Protein AF-A0A947Y4F9-F1 (afdb_monomer_lite)

Foldseek 3Di:
DDFPDKWFFDDQKQAPFQKTFTPVLDDDFQWWKAFDAPDPQGDPPAFRIWTFHDSPSPITGTPDGRHTGHNRRIMGGDDQKDWDWDDDDFWIWIWIFGDDHRDDTGDTDDTHTDDGQKDFAPPDDQWDWDPADPVAFIKIWGWIWRDDPNDIDIDIDIDGDGPDD

Radius of gyration: 19.25 Å; chains: 1; bounding box: 44×27×56 Å

pLDDT: mean 81.82, std 13.78, range [34.03, 96.75]

Structure (mmCIF, N/CA/C/O backbone):
data_AF-A0A947Y4F9-F1
#
_entry.id   AF-A0A947Y4F9-F1
#
loop_
_atom_site.group_PDB
_atom_site.id
_atom_site.type_symbol
_atom_site.label_atom_id
_atom_site.label_alt_id
_atom_site.label_comp_id
_atom_site.label_asym_id
_atom_site.label_entity_id
_atom_site.label_seq_id
_atom_site.pdbx_PDB_ins_code
_atom_site.Cartn_x
_atom_site.Cartn_y
_atom_site.Cartn_z
_atom_site.occupancy
_atom_site.B_iso_or_equiv
_atom_site.auth_seq_id
_atom_site.auth_comp_id
_atom_site.auth_asym_id
_atom_site.auth_atom_id
_atom_site.pdbx_PDB_model_num
ATOM 1 N N . THR A 1 1 ? -5.317 -15.032 -8.096 1.00 39.28 1 THR A N 1
ATOM 2 C CA . THR A 1 1 ? -4.442 -14.022 -8.731 1.00 39.28 1 THR A CA 1
ATOM 3 C C . THR A 1 1 ? -3.381 -13.590 -7.734 1.00 39.28 1 THR A C 1
ATOM 5 O O . THR A 1 1 ? -3.708 -13.127 -6.645 1.00 39.28 1 THR A O 1
ATOM 8 N N . MET A 1 2 ? -2.117 -13.894 -8.041 1.00 34.03 2 MET A N 1
ATOM 9 C CA . MET A 1 2 ? -0.988 -13.803 -7.110 1.00 34.03 2 MET A CA 1
ATOM 10 C C . MET A 1 2 ? -0.679 -12.348 -6.739 1.00 34.03 2 MET A C 1
ATOM 12 O O . MET A 1 2 ? -0.233 -11.573 -7.574 1.00 34.03 2 MET A O 1
ATOM 16 N N . ALA A 1 3 ? -0.888 -11.987 -5.476 1.00 34.81 3 ALA A N 1
ATOM 17 C CA . ALA A 1 3 ? -0.224 -10.829 -4.891 1.00 34.81 3 ALA A CA 1
ATOM 18 C C . ALA A 1 3 ? 0.931 -11.311 -4.025 1.00 34.81 3 ALA A C 1
ATOM 20 O O . ALA A 1 3 ? 0.788 -12.314 -3.329 1.00 34.81 3 ALA A O 1
ATOM 21 N N . GLY A 1 4 ? 2.051 -10.593 -4.081 1.00 48.12 4 GLY A N 1
ATOM 22 C CA . GLY A 1 4 ? 3.250 -10.916 -3.306 1.00 48.12 4 GLY A CA 1
ATOM 23 C C . GLY A 1 4 ? 4.353 -11.648 -4.073 1.00 48.12 4 GLY A C 1
ATOM 24 O O . GLY A 1 4 ? 5.296 -12.115 -3.442 1.00 48.12 4 GLY A O 1
ATOM 25 N N . VAL A 1 5 ? 4.280 -11.739 -5.406 1.00 58.72 5 VAL A N 1
ATOM 26 C CA . VAL A 1 5 ? 5.412 -12.225 -6.210 1.00 58.72 5 VAL A CA 1
ATOM 27 C C . VAL A 1 5 ? 6.405 -11.076 -6.361 1.00 58.72 5 VAL A C 1
ATOM 29 O O . VAL A 1 5 ? 6.125 -10.073 -7.020 1.00 58.72 5 VAL A O 1
ATOM 32 N N . PHE A 1 6 ? 7.542 -11.208 -5.681 1.00 70.81 6 PHE A N 1
ATOM 33 C CA . PHE A 1 6 ? 8.731 -10.428 -5.988 1.00 70.81 6 PHE A CA 1
ATOM 34 C C . PHE A 1 6 ? 9.341 -11.002 -7.270 1.00 70.81 6 PHE A C 1
ATOM 36 O O . PHE A 1 6 ? 9.400 -12.222 -7.432 1.00 70.81 6 PHE A O 1
ATOM 43 N N . GLY A 1 7 ? 9.778 -10.137 -8.175 1.00 77.00 7 GLY A N 1
ATOM 44 C CA . GLY A 1 7 ? 10.535 -10.534 -9.356 1.00 77.00 7 GLY A CA 1
ATOM 45 C C . GLY A 1 7 ? 11.900 -9.865 -9.377 1.00 77.00 7 GLY A C 1
ATOM 46 O O . GLY A 1 7 ? 12.138 -8.873 -8.678 1.00 77.00 7 GLY A O 1
ATOM 47 N N . GLN A 1 8 ? 12.812 -10.438 -10.156 1.00 84.62 8 GLN A N 1
ATOM 48 C CA . GLN A 1 8 ? 14.141 -9.884 -10.385 1.00 84.62 8 GLN A CA 1
ATOM 49 C C . GLN A 1 8 ? 14.344 -9.633 -11.869 1.00 84.62 8 GLN A C 1
ATOM 51 O O . GLN A 1 8 ? 13.912 -10.440 -12.690 1.00 84.62 8 GLN A O 1
ATOM 56 N N . TYR A 1 9 ? 15.058 -8.564 -12.199 1.00 85.88 9 TYR A N 1
ATOM 57 C CA . TYR A 1 9 ? 15.510 -8.293 -13.557 1.00 85.88 9 TYR A CA 1
ATOM 58 C C . TYR A 1 9 ? 17.036 -8.403 -13.691 1.00 85.88 9 TYR A C 1
ATOM 60 O O . TYR A 1 9 ? 17.749 -8.557 -12.693 1.00 85.88 9 TYR A O 1
ATOM 68 N N . THR A 1 10 ? 17.565 -8.455 -14.915 1.00 85.94 10 THR A N 1
ATOM 69 C CA . THR A 1 10 ? 19.009 -8.685 -15.141 1.00 85.94 10 THR A CA 1
ATOM 70 C C . THR A 1 10 ? 19.816 -7.401 -15.263 1.00 85.94 10 THR A C 1
ATOM 72 O O . THR A 1 10 ? 21.013 -7.405 -14.979 1.00 85.94 10 THR A O 1
ATOM 75 N N . GLU A 1 11 ? 19.195 -6.303 -15.679 1.00 85.69 11 GLU A N 1
ATOM 76 C CA . GLU A 1 11 ? 19.858 -5.019 -15.875 1.00 85.69 11 GLU A CA 1
ATOM 77 C C . GLU A 1 11 ? 20.355 -4.455 -14.537 1.00 85.69 11 GLU A C 1
ATOM 79 O O . GLU A 1 11 ? 19.611 -4.387 -13.563 1.00 85.69 11 GLU A O 1
ATOM 84 N N . ALA A 1 12 ? 21.620 -4.038 -14.446 1.00 71.75 12 ALA A N 1
ATOM 85 C CA . ALA A 1 12 ? 22.140 -3.393 -13.232 1.00 71.75 12 ALA A CA 1
ATOM 86 C C . ALA A 1 12 ? 21.483 -2.019 -13.009 1.00 71.75 12 ALA A C 1
ATOM 88 O O . ALA A 1 12 ? 21.095 -1.676 -11.894 1.00 71.75 12 ALA A O 1
ATOM 89 N N . HIS A 1 13 ? 21.291 -1.266 -14.099 1.00 70.38 13 HIS A N 1
ATOM 90 C CA . HIS A 1 13 ? 20.730 0.084 -14.090 1.00 70.38 13 HIS A CA 1
ATOM 91 C C . HIS A 1 13 ? 19.880 0.349 -15.351 1.00 70.38 13 HIS A C 1
ATOM 93 O O . HIS A 1 13 ? 20.338 1.048 -16.250 1.00 70.38 13 HIS A O 1
ATOM 99 N N . PRO A 1 14 ? 18.643 -0.174 -15.463 1.00 76.81 14 PRO A N 1
ATOM 100 C CA . PRO A 1 14 ? 17.772 0.015 -16.639 1.00 76.81 14 PRO A CA 1
ATOM 101 C C . PRO A 1 14 ? 17.232 1.452 -16.834 1.00 76.81 14 PRO A C 1
ATOM 103 O O . PRO A 1 14 ? 16.178 1.652 -17.433 1.00 76.81 14 PRO A O 1
ATOM 106 N N . SER A 1 15 ? 17.902 2.479 -16.309 1.00 71.12 15 SER A N 1
ATOM 107 C CA . SER A 1 15 ? 17.420 3.863 -16.374 1.00 71.12 15 SER A CA 1
ATOM 108 C C . SER A 1 15 ? 17.260 4.351 -17.814 1.00 71.12 15 SER A C 1
ATOM 110 O O . SER A 1 15 ? 18.157 4.169 -18.635 1.00 71.12 15 SER A O 1
ATOM 112 N N . GLY A 1 16 ? 16.144 5.027 -18.096 1.00 73.31 16 GLY A N 1
ATOM 113 C CA . GLY A 1 16 ? 15.901 5.678 -19.389 1.00 73.31 16 GLY A CA 1
ATOM 114 C C . GLY A 1 16 ? 15.308 4.779 -20.478 1.00 73.31 16 GLY A C 1
ATOM 115 O O . GLY A 1 16 ? 14.887 5.303 -21.504 1.00 73.31 16 GLY A O 1
ATOM 116 N N . GLY A 1 17 ? 15.205 3.467 -20.245 1.00 82.69 17 GLY A N 1
ATOM 117 C CA . GLY A 1 17 ? 14.463 2.535 -21.098 1.00 82.69 17 GLY A CA 1
ATOM 118 C C . GLY A 1 17 ? 13.118 2.137 -20.488 1.00 82.69 17 GLY A C 1
ATOM 119 O O . GLY A 1 17 ? 12.915 2.253 -19.280 1.00 82.69 17 GLY A O 1
ATOM 120 N N . ALA A 1 18 ? 12.196 1.652 -21.320 1.00 87.62 18 ALA A N 1
ATOM 121 C CA . ALA A 1 18 ? 10.921 1.076 -20.883 1.00 87.62 18 ALA A CA 1
ATOM 122 C C . ALA A 1 18 ? 10.986 -0.455 -20.729 1.00 87.62 18 ALA A C 1
ATOM 124 O O . ALA A 1 18 ? 9.961 -1.096 -20.542 1.00 87.62 18 ALA A O 1
ATOM 125 N N . THR A 1 19 ? 12.165 -1.067 -20.835 1.00 88.88 19 THR A N 1
ATOM 126 C CA . THR A 1 19 ? 12.323 -2.526 -20.874 1.00 88.88 19 THR A CA 1
ATOM 127 C C . THR A 1 19 ? 13.150 -3.039 -19.704 1.00 88.88 19 THR A C 1
ATOM 129 O O . THR A 1 19 ? 14.183 -2.452 -19.380 1.00 88.88 19 THR A O 1
ATOM 132 N N . ILE A 1 20 ? 12.725 -4.159 -19.120 1.00 87.75 20 ILE A N 1
ATOM 133 C CA . ILE A 1 20 ? 13.530 -4.969 -18.198 1.00 87.75 20 ILE A CA 1
ATOM 134 C C . ILE A 1 20 ? 13.435 -6.444 -18.570 1.00 87.75 20 ILE A C 1
ATOM 136 O O . ILE A 1 20 ? 12.402 -6.917 -19.045 1.00 87.75 20 ILE A O 1
ATOM 140 N N . THR A 1 21 ? 14.495 -7.189 -18.311 1.00 87.62 21 THR A N 1
ATOM 141 C CA . THR A 1 21 ? 14.558 -8.630 -18.552 1.00 87.62 21 THR A CA 1
ATOM 142 C C . THR A 1 21 ? 14.182 -9.352 -17.262 1.00 87.62 21 THR A C 1
ATOM 144 O O . THR A 1 21 ? 15.019 -9.516 -16.376 1.00 87.62 21 THR A O 1
ATOM 147 N N . ASP A 1 22 ? 12.912 -9.744 -17.126 1.00 82.81 22 ASP A N 1
ATOM 148 C CA . ASP A 1 22 ? 12.398 -10.502 -15.980 1.00 82.81 22 ASP A CA 1
ATOM 149 C C . ASP A 1 22 ? 12.981 -11.925 -15.962 1.00 82.81 22 ASP A C 1
ATOM 151 O O . ASP A 1 22 ? 12.700 -12.753 -16.830 1.00 82.81 22 ASP A O 1
ATOM 155 N N . ARG A 1 23 ? 13.754 -12.252 -14.923 1.00 79.75 23 ARG A N 1
ATOM 156 C CA . ARG A 1 23 ? 14.390 -13.571 -14.772 1.00 79.75 23 ARG A CA 1
ATOM 157 C C . ARG A 1 23 ? 13.386 -14.724 -14.697 1.00 79.75 23 ARG A C 1
ATOM 159 O O . ARG A 1 23 ? 13.756 -15.848 -15.023 1.00 79.75 23 ARG A O 1
ATOM 166 N N . ALA A 1 24 ? 12.154 -14.467 -14.254 1.00 72.50 24 ALA A N 1
ATOM 167 C CA . ALA A 1 24 ? 11.089 -15.470 -14.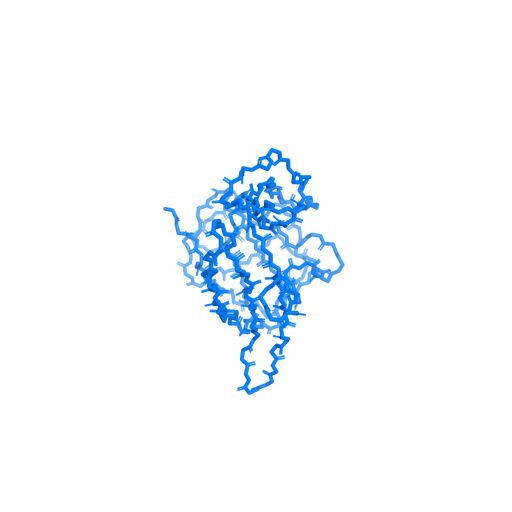175 1.00 72.50 24 ALA A CA 1
ATOM 168 C C . ALA A 1 24 ? 10.172 -15.481 -15.417 1.00 72.50 24 ALA A C 1
ATOM 170 O O . ALA A 1 24 ? 9.489 -16.473 -15.651 1.00 72.50 24 ALA A O 1
ATOM 171 N N . ALA A 1 25 ? 10.188 -14.405 -16.213 1.00 63.97 25 ALA A N 1
ATOM 172 C CA . ALA A 1 25 ? 9.499 -14.213 -17.494 1.00 63.97 25 ALA A CA 1
ATOM 173 C C . ALA A 1 25 ? 7.961 -14.373 -17.513 1.00 63.97 25 ALA A C 1
ATOM 175 O O . ALA A 1 25 ? 7.409 -14.703 -18.562 1.00 63.97 25 ALA A O 1
ATOM 176 N N . TRP A 1 26 ? 7.237 -14.160 -16.408 1.00 71.25 26 TRP A N 1
ATOM 177 C CA . TRP A 1 26 ? 5.849 -14.659 -16.268 1.00 71.25 26 TRP A CA 1
ATOM 178 C C . TRP A 1 26 ? 4.785 -13.622 -15.874 1.00 71.25 26 TRP A C 1
ATOM 180 O O . TRP A 1 26 ? 3.643 -14.001 -15.600 1.00 71.25 26 TRP A O 1
ATOM 190 N N . LEU A 1 27 ? 5.092 -12.322 -15.838 1.00 81.12 27 LEU A N 1
ATOM 191 C CA . LEU A 1 27 ? 4.050 -11.335 -15.542 1.00 81.12 27 LEU A CA 1
ATOM 192 C C . LEU A 1 27 ? 3.069 -11.153 -16.721 1.00 81.12 27 LEU A C 1
ATOM 194 O O . LEU A 1 27 ? 3.496 -10.894 -17.849 1.00 81.12 27 LEU A O 1
ATOM 198 N N . PRO A 1 28 ? 1.744 -11.254 -16.491 1.00 84.44 28 PRO A N 1
ATOM 199 C CA . PRO A 1 28 ? 0.751 -10.947 -17.516 1.00 84.44 28 PRO A CA 1
ATOM 200 C C . PRO A 1 28 ? 0.793 -9.475 -17.942 1.00 84.44 28 PRO A C 1
ATOM 202 O O . PRO A 1 28 ? 1.005 -8.589 -17.107 1.00 84.44 28 PRO A O 1
ATOM 205 N N . ILE A 1 29 ? 0.493 -9.211 -19.215 1.00 88.81 29 ILE A N 1
ATOM 206 C CA . ILE A 1 29 ? 0.191 -7.858 -19.707 1.00 88.81 29 ILE A CA 1
ATOM 207 C C . ILE A 1 29 ? -0.923 -7.235 -18.847 1.00 88.81 29 ILE A C 1
ATOM 209 O O . ILE A 1 29 ? -1.868 -7.911 -18.440 1.00 88.81 29 ILE A O 1
ATOM 213 N N . GLY A 1 30 ? -0.783 -5.948 -18.538 1.00 88.88 30 GLY A N 1
ATOM 214 C CA . GLY A 1 30 ? -1.665 -5.183 -17.660 1.00 88.88 30 GLY A CA 1
ATOM 215 C C . GLY A 1 30 ? -1.302 -5.265 -16.176 1.00 88.88 30 GLY A C 1
ATOM 216 O O . GLY A 1 30 ? -1.825 -4.481 -15.383 1.00 88.88 30 GLY A O 1
ATOM 217 N N . THR A 1 31 ? -0.384 -6.153 -15.776 1.00 89.38 31 THR A N 1
ATOM 218 C CA . THR A 1 31 ? 0.081 -6.211 -14.383 1.00 89.38 31 THR A CA 1
ATOM 219 C C . THR A 1 31 ? 0.730 -4.891 -13.990 1.00 89.38 31 THR A C 1
ATOM 221 O O . THR A 1 31 ? 1.590 -4.376 -14.704 1.00 89.38 31 THR A O 1
ATOM 224 N N . LEU A 1 32 ? 0.340 -4.354 -12.834 1.00 89.38 32 LEU A N 1
ATOM 225 C CA . LEU A 1 32 ? 1.040 -3.229 -12.237 1.00 89.38 32 LEU A CA 1
ATOM 226 C C . LEU A 1 32 ? 2.287 -3.736 -11.524 1.00 89.38 32 LEU A C 1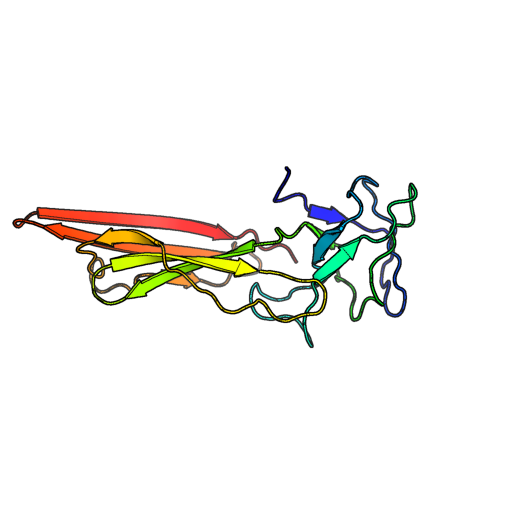
ATOM 228 O O . LEU A 1 32 ? 2.214 -4.679 -10.737 1.00 89.38 32 LEU A O 1
ATOM 232 N N . VAL A 1 33 ? 3.419 -3.092 -11.767 1.00 88.44 33 VAL A N 1
ATOM 233 C CA . VAL A 1 33 ? 4.675 -3.381 -11.079 1.00 88.44 33 VAL A CA 1
ATOM 234 C C . VAL A 1 33 ? 5.217 -2.130 -10.433 1.00 88.44 33 VAL A C 1
ATOM 236 O O . VAL A 1 33 ? 5.133 -1.051 -11.007 1.00 88.44 33 VAL A O 1
ATOM 239 N N . SER A 1 34 ? 5.809 -2.261 -9.255 1.00 85.12 34 SER A N 1
ATOM 240 C CA . SER A 1 34 ? 6.546 -1.167 -8.646 1.00 85.12 34 SER A CA 1
ATOM 241 C C . SER A 1 34 ? 8.035 -1.454 -8.578 1.00 85.12 34 SER A C 1
ATOM 243 O O . SER A 1 34 ? 8.436 -2.568 -8.235 1.00 85.12 34 SER A O 1
ATOM 245 N N . ILE A 1 35 ? 8.842 -0.452 -8.934 1.00 83.12 35 ILE A N 1
ATOM 246 C CA . ILE A 1 35 ? 10.304 -0.535 -8.999 1.00 83.12 35 ILE A CA 1
ATOM 247 C C . ILE A 1 35 ? 10.892 0.579 -8.143 1.00 83.12 35 ILE A C 1
ATOM 249 O O . ILE A 1 35 ? 10.602 1.748 -8.374 1.00 83.12 35 ILE A O 1
ATOM 253 N N . TYR A 1 36 ? 11.777 0.214 -7.217 1.00 76.69 36 TYR A N 1
ATOM 254 C CA . TYR A 1 36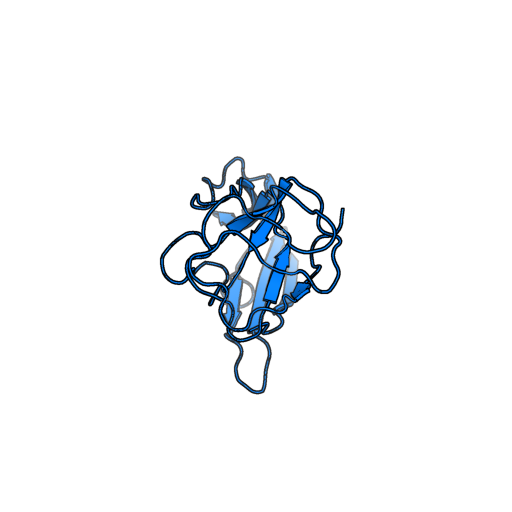 ? 12.531 1.154 -6.385 1.00 76.69 36 TYR A CA 1
ATOM 255 C C . TYR A 1 36 ? 11.659 2.097 -5.535 1.00 76.69 36 TYR A C 1
ATOM 257 O O . TYR A 1 36 ? 11.708 3.323 -5.662 1.00 76.69 36 TYR A O 1
ATOM 265 N N . ASN A 1 37 ? 10.879 1.502 -4.629 1.00 65.00 37 ASN A N 1
ATOM 266 C CA . ASN A 1 37 ? 10.235 2.229 -3.536 1.00 65.00 37 ASN A CA 1
ATOM 267 C C . ASN A 1 37 ? 11.146 2.215 -2.318 1.00 65.00 37 ASN A C 1
ATOM 269 O O . ASN A 1 37 ? 11.599 1.150 -1.906 1.00 65.00 37 ASN A O 1
ATOM 273 N N . THR A 1 38 ? 11.377 3.380 -1.725 1.00 57.25 38 THR A N 1
ATOM 274 C CA . THR A 1 38 ? 12.127 3.483 -0.471 1.00 57.25 38 THR A CA 1
ATOM 275 C C . THR A 1 38 ? 11.213 3.277 0.736 1.00 57.25 38 THR A C 1
ATOM 277 O O . THR A 1 38 ? 11.650 2.709 1.730 1.00 57.25 38 THR A O 1
ATOM 280 N N . GLU A 1 39 ? 9.930 3.656 0.635 1.00 54.03 39 GLU A N 1
ATOM 281 C CA . GLU A 1 39 ? 8.881 3.325 1.611 1.00 54.03 39 GLU A CA 1
ATOM 282 C C . GLU A 1 39 ? 7.526 3.110 0.912 1.00 54.03 39 GLU A C 1
ATOM 284 O O . GLU A 1 39 ? 7.356 3.458 -0.254 1.00 54.03 39 GLU A O 1
ATOM 289 N N . TRP A 1 40 ? 6.526 2.573 1.623 1.00 46.59 40 TRP A N 1
ATOM 290 C CA . TRP A 1 40 ? 5.194 2.303 1.052 1.00 46.59 40 TRP A CA 1
ATOM 291 C C . TRP A 1 40 ? 4.458 3.566 0.561 1.00 46.59 40 TRP A C 1
ATOM 293 O O . TRP A 1 40 ? 3.616 3.468 -0.330 1.00 46.59 40 TRP A O 1
ATOM 303 N N . ALA A 1 41 ? 4.774 4.733 1.135 1.00 41.88 41 ALA A N 1
ATOM 304 C CA . ALA A 1 41 ? 4.246 6.039 0.734 1.00 41.88 41 ALA A CA 1
ATOM 305 C C . ALA A 1 41 ? 5.324 6.986 0.173 1.00 41.88 41 ALA A C 1
ATOM 307 O O . ALA A 1 41 ? 4.982 8.017 -0.407 1.00 41.88 41 ALA A O 1
ATOM 308 N N . ILE A 1 42 ? 6.611 6.649 0.328 1.00 48.25 42 ILE A N 1
ATOM 309 C CA . ILE A 1 42 ? 7.727 7.445 -0.190 1.00 48.25 42 ILE A CA 1
ATOM 310 C C . ILE A 1 42 ? 8.263 6.768 -1.439 1.00 48.25 42 ILE A C 1
ATOM 312 O O . ILE A 1 42 ? 9.070 5.836 -1.407 1.00 48.25 42 ILE A O 1
ATOM 316 N N . PHE A 1 43 ? 7.801 7.298 -2.558 1.00 49.47 43 PHE A N 1
ATOM 317 C CA . PHE A 1 43 ? 8.390 7.049 -3.850 1.00 49.47 43 PHE A CA 1
ATOM 318 C C . PHE A 1 43 ? 9.513 8.062 -4.050 1.00 49.47 43 PHE A C 1
ATOM 320 O O . PHE A 1 43 ? 9.278 9.268 -3.953 1.00 49.47 43 PHE A O 1
ATOM 327 N N . ASN A 1 44 ? 10.731 7.605 -4.339 1.00 45.94 44 ASN A N 1
ATOM 328 C CA . ASN A 1 44 ? 11.792 8.515 -4.751 1.00 45.94 44 ASN A CA 1
ATOM 329 C C . ASN A 1 44 ? 11.320 9.253 -6.018 1.00 45.94 44 ASN A C 1
ATOM 331 O O . ASN A 1 44 ? 11.255 8.639 -7.078 1.00 45.94 44 ASN A O 1
ATOM 335 N N . ASN A 1 45 ? 10.964 10.536 -5.932 1.00 51.91 45 ASN A N 1
ATOM 336 C CA . ASN A 1 45 ? 10.616 11.378 -7.082 1.00 51.91 45 ASN A CA 1
ATOM 337 C C . ASN A 1 45 ? 9.424 10.875 -7.949 1.00 51.91 45 ASN A C 1
ATOM 339 O O . ASN A 1 45 ? 9.577 10.636 -9.147 1.00 51.91 45 ASN A O 1
ATOM 343 N N . GLY A 1 46 ? 8.235 10.707 -7.352 1.00 62.44 46 GLY A N 1
ATOM 344 C CA . GLY A 1 46 ? 6.970 10.443 -8.072 1.00 62.44 46 GLY A CA 1
ATOM 345 C C . GLY A 1 46 ? 6.580 8.963 -8.209 1.00 62.44 46 GLY A C 1
ATOM 346 O O . GLY A 1 46 ? 7.329 8.082 -7.809 1.00 62.44 46 GLY A O 1
ATOM 347 N N . SER A 1 47 ? 5.388 8.672 -8.751 1.00 72.12 47 SER A N 1
ATOM 348 C CA . SER A 1 47 ? 4.825 7.307 -8.805 1.00 72.12 47 SER A CA 1
ATOM 349 C C . SER A 1 47 ? 5.739 6.323 -9.543 1.00 72.12 47 SER A C 1
ATOM 351 O O . SER A 1 47 ? 5.984 6.434 -10.749 1.00 72.12 47 SER A O 1
ATOM 353 N N . ARG A 1 48 ? 6.203 5.305 -8.815 1.00 80.75 48 ARG A N 1
ATOM 354 C CA . ARG A 1 48 ? 7.053 4.228 -9.339 1.00 80.75 48 ARG A CA 1
ATOM 355 C C . ARG A 1 48 ? 6.273 2.969 -9.690 1.00 80.75 48 ARG A C 1
ATOM 357 O O . ARG A 1 48 ? 6.823 1.874 -9.638 1.00 80.75 48 ARG A O 1
ATOM 364 N N . THR A 1 49 ? 4.993 3.123 -10.011 1.00 87.00 49 THR A N 1
ATOM 365 C CA . THR A 1 49 ? 4.116 2.027 -10.428 1.00 87.00 49 THR A CA 1
ATOM 366 C C . THR A 1 49 ? 3.963 2.048 -11.940 1.00 87.00 49 THR A C 1
ATOM 368 O O . THR A 1 49 ? 3.414 3.003 -12.478 1.00 87.00 49 THR A O 1
ATOM 371 N N . TYR A 1 50 ? 4.438 1.031 -12.634 1.00 89.62 50 TYR A N 1
ATOM 372 C CA . TYR A 1 50 ? 4.397 0.869 -14.086 1.00 89.62 50 TYR A CA 1
ATOM 373 C C . TYR A 1 50 ? 3.363 -0.193 -14.455 1.00 89.62 50 TYR A C 1
ATOM 375 O O . TYR A 1 50 ? 3.001 -1.011 -13.611 1.00 89.62 50 TYR A O 1
ATOM 383 N N . SER A 1 51 ? 2.894 -0.199 -15.696 1.00 91.94 51 SER A N 1
ATOM 384 C CA . SER A 1 51 ? 2.072 -1.285 -16.237 1.00 91.94 51 SER A CA 1
ATOM 385 C C . SER A 1 51 ? 2.881 -2.089 -17.247 1.00 91.94 51 SER A C 1
ATOM 387 O O . SER A 1 51 ? 3.594 -1.510 -18.064 1.00 91.94 51 SER A O 1
ATOM 389 N N . VAL A 1 52 ? 2.779 -3.415 -17.194 1.00 91.31 52 VAL A N 1
ATOM 390 C CA . VAL A 1 52 ? 3.375 -4.304 -18.198 1.00 91.31 52 VAL A CA 1
ATOM 391 C C . VAL A 1 52 ? 2.578 -4.198 -19.496 1.00 91.31 52 VAL A C 1
ATOM 393 O O . VAL A 1 52 ? 1.402 -4.552 -19.526 1.00 91.31 52 VAL A O 1
ATOM 396 N N . THR A 1 53 ? 3.203 -3.745 -20.577 1.00 91.69 53 THR A N 1
ATOM 397 C CA . THR A 1 53 ? 2.554 -3.576 -21.891 1.00 91.69 53 THR A CA 1
ATOM 398 C C . THR A 1 53 ? 2.878 -4.707 -22.859 1.00 91.69 53 THR A C 1
ATOM 400 O O . THR A 1 53 ? 2.081 -5.008 -23.743 1.00 91.69 53 THR A O 1
ATOM 403 N N . SER A 1 54 ? 4.016 -5.374 -22.669 1.00 87.56 54 SER A N 1
ATOM 404 C CA . SER A 1 54 ? 4.413 -6.561 -23.425 1.00 87.56 54 SER A CA 1
ATOM 405 C C . SER A 1 54 ? 5.223 -7.493 -22.535 1.00 87.56 54 SER A C 1
ATOM 407 O O . SER A 1 54 ? 6.089 -7.045 -21.784 1.00 87.56 54 SER A O 1
ATOM 409 N N . ASN A 1 55 ? 4.952 -8.793 -22.623 1.00 75.81 55 ASN A N 1
ATOM 410 C CA . ASN A 1 55 ? 5.629 -9.837 -21.855 1.00 75.81 55 ASN A CA 1
ATOM 411 C C . ASN A 1 55 ? 6.331 -10.862 -22.762 1.00 75.81 55 ASN A C 1
ATOM 413 O O . ASN A 1 55 ? 6.364 -12.051 -22.454 1.00 75.81 55 ASN A O 1
ATOM 417 N N . GLY A 1 56 ? 6.888 -10.403 -23.887 1.00 59.28 56 GLY A N 1
ATOM 418 C CA . GLY A 1 56 ? 7.528 -11.245 -24.899 1.00 59.28 56 GLY A CA 1
ATOM 419 C C . GLY A 1 56 ? 8.800 -11.937 -24.407 1.00 59.28 56 GLY A C 1
ATOM 420 O O . GLY A 1 56 ? 9.888 -11.460 -24.686 1.00 59.28 56 GLY A O 1
ATOM 421 N N . ALA A 1 57 ? 8.648 -13.042 -23.668 1.00 60.62 57 ALA A N 1
ATOM 422 C CA . ALA A 1 57 ? 9.641 -14.078 -23.341 1.00 60.62 57 ALA A CA 1
ATOM 423 C C . ALA A 1 57 ? 11.046 -13.618 -22.880 1.00 60.62 57 ALA A C 1
ATOM 425 O O . ALA A 1 57 ? 11.966 -14.432 -22.886 1.00 60.62 57 ALA A O 1
ATOM 426 N N . ASN A 1 58 ? 11.166 -12.367 -22.418 1.00 66.69 58 ASN A N 1
ATOM 427 C CA . ASN A 1 58 ? 12.368 -11.535 -22.268 1.00 66.69 58 ASN A CA 1
ATOM 428 C C . ASN A 1 58 ? 12.847 -10.829 -23.554 1.00 66.69 58 ASN A C 1
ATOM 430 O O . ASN A 1 58 ? 13.371 -11.501 -24.443 1.00 66.69 58 ASN A O 1
ATOM 434 N N . PRO A 1 59 ? 12.775 -9.476 -23.632 1.00 82.81 59 PRO A N 1
ATOM 435 C CA . PRO A 1 59 ? 12.490 -8.513 -22.550 1.00 82.81 59 PRO A CA 1
ATOM 436 C C . PRO A 1 59 ? 10.992 -8.229 -22.287 1.00 82.81 59 PRO A C 1
ATOM 438 O O . PRO A 1 59 ? 10.160 -8.251 -23.193 1.00 82.81 59 PRO A O 1
ATOM 441 N N . MET A 1 60 ? 10.653 -7.893 -21.034 1.00 88.19 60 MET A N 1
ATOM 442 C CA . MET A 1 60 ? 9.362 -7.307 -20.642 1.00 88.19 60 MET A CA 1
ATOM 443 C C . MET A 1 60 ? 9.377 -5.795 -20.899 1.00 88.19 60 MET A C 1
ATOM 445 O O . MET A 1 60 ? 10.350 -5.115 -20.573 1.00 88.19 60 MET A O 1
ATOM 449 N N . THR A 1 61 ? 8.287 -5.255 -21.447 1.00 89.94 61 THR A N 1
ATOM 450 C CA . THR A 1 61 ? 8.120 -3.814 -21.707 1.00 89.94 61 THR A CA 1
ATOM 451 C C . THR A 1 61 ? 7.100 -3.201 -20.751 1.00 89.94 61 THR A C 1
ATOM 453 O O . THR A 1 61 ? 6.063 -3.799 -20.457 1.00 89.94 61 THR A O 1
ATOM 456 N N . LEU A 1 62 ? 7.408 -2.001 -20.271 1.00 91.44 62 LEU A N 1
ATOM 457 C CA . LEU A 1 62 ? 6.608 -1.170 -19.384 1.00 91.44 62 LEU A CA 1
ATOM 458 C C . LEU A 1 62 ? 5.954 -0.023 -20.167 1.00 91.44 62 LEU A C 1
ATOM 460 O O . LEU A 1 62 ? 6.369 0.327 -21.269 1.00 91.44 62 LEU A O 1
ATOM 464 N N . ASP A 1 63 ? 4.933 0.592 -19.582 1.00 92.06 63 ASP A N 1
ATOM 465 C CA . ASP A 1 63 ? 4.170 1.699 -20.171 1.00 92.06 63 ASP A CA 1
ATOM 466 C C . ASP A 1 63 ? 4.970 2.995 -20.364 1.00 92.06 63 ASP A C 1
ATOM 468 O O . ASP A 1 63 ? 4.535 3.888 -21.089 1.00 92.06 63 ASP A O 1
ATOM 472 N N . ARG A 1 64 ? 6.131 3.116 -19.714 1.00 90.50 64 ARG A N 1
ATOM 473 C CA . ARG A 1 64 ? 6.996 4.299 -19.778 1.00 90.50 64 ARG A CA 1
ATOM 474 C C . ARG A 1 64 ? 8.419 3.999 -19.324 1.00 90.50 64 ARG A C 1
ATOM 476 O O . ARG A 1 64 ? 8.691 2.959 -18.726 1.00 90.50 64 ARG A O 1
ATOM 483 N N . ASN A 1 65 ? 9.311 4.961 -19.558 1.00 89.62 65 ASN A N 1
ATOM 484 C CA . ASN A 1 65 ? 10.705 4.873 -19.140 1.00 89.62 65 ASN A CA 1
ATOM 485 C C . ASN A 1 65 ? 10.839 4.723 -17.623 1.00 89.62 65 ASN A C 1
ATOM 487 O O . ASN A 1 65 ? 10.168 5.401 -16.837 1.00 89.62 65 ASN A O 1
ATOM 491 N N . ILE A 1 66 ? 11.769 3.865 -17.218 1.00 85.94 66 ILE A N 1
ATOM 492 C CA . ILE A 1 66 ? 12.094 3.621 -15.818 1.00 85.94 66 ILE A CA 1
ATOM 493 C C . ILE A 1 66 ? 12.891 4.812 -15.308 1.00 85.94 66 ILE A C 1
ATOM 495 O O . ILE A 1 66 ? 13.986 5.103 -15.796 1.00 85.94 66 ILE A O 1
ATOM 499 N N . GLY A 1 67 ? 12.347 5.505 -14.308 1.00 78.12 67 GLY A N 1
ATOM 500 C CA . GLY A 1 67 ? 12.993 6.715 -13.805 1.00 78.12 67 GLY A CA 1
ATOM 501 C C . GLY A 1 67 ? 14.295 6.435 -13.043 1.00 78.12 67 GLY A C 1
ATOM 502 O O . GLY A 1 67 ? 15.269 7.153 -13.192 1.00 78.1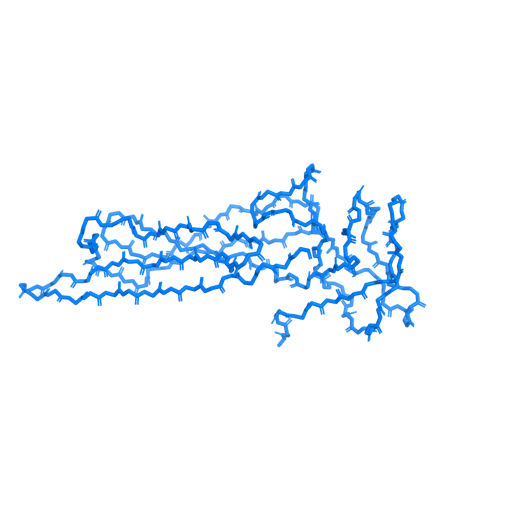2 67 GLY A O 1
ATOM 503 N N . ALA A 1 68 ? 14.311 5.419 -12.180 1.00 77.88 68 ALA A N 1
ATOM 504 C CA . ALA A 1 68 ? 15.415 5.096 -11.282 1.00 77.88 68 ALA A CA 1
ATOM 505 C C . ALA A 1 68 ? 15.348 3.596 -10.984 1.00 77.88 68 ALA A C 1
ATOM 507 O O . ALA A 1 68 ? 14.265 3.099 -10.654 1.00 77.88 68 ALA A O 1
ATOM 508 N N . PRO A 1 69 ? 16.463 2.879 -11.148 1.00 76.00 69 PRO A N 1
ATOM 509 C CA . PRO A 1 69 ? 16.486 1.438 -10.991 1.00 76.00 69 PRO A CA 1
ATOM 510 C C . PRO A 1 69 ? 16.486 1.040 -9.512 1.00 76.00 69 PRO A C 1
ATOM 512 O O . PRO A 1 69 ? 16.976 1.780 -8.662 1.00 76.00 69 PRO A O 1
ATOM 515 N N . SER A 1 70 ? 15.990 -0.162 -9.211 1.00 78.62 70 SER A N 1
ATOM 516 C CA . SER A 1 70 ? 16.216 -0.800 -7.912 1.00 78.62 70 SER A CA 1
ATOM 517 C C . SER A 1 70 ? 17.701 -1.180 -7.781 1.00 78.62 70 SER A C 1
ATOM 519 O O . SER A 1 70 ? 18.210 -1.871 -8.667 1.00 78.62 70 SER A O 1
ATOM 521 N N . PRO A 1 71 ? 18.389 -0.812 -6.679 1.00 76.62 71 PRO A N 1
ATOM 522 C CA . PRO A 1 71 ? 19.771 -1.206 -6.395 1.00 76.62 71 PRO A CA 1
ATOM 523 C C . PRO A 1 71 ? 19.995 -2.721 -6.385 1.00 76.62 71 PRO A C 1
ATOM 525 O O . PRO A 1 71 ? 21.115 -3.179 -6.579 1.00 76.62 71 PRO A O 1
ATOM 528 N N . TYR A 1 72 ? 18.929 -3.497 -6.172 1.00 78.62 72 TYR A N 1
ATOM 529 C CA . TYR A 1 72 ? 18.960 -4.958 -6.101 1.00 78.62 72 TYR A CA 1
ATOM 530 C C . TYR A 1 72 ? 18.217 -5.631 -7.254 1.00 78.62 72 TYR A C 1
ATOM 532 O O . TYR A 1 72 ? 17.929 -6.825 -7.181 1.00 78.62 72 TYR A O 1
ATOM 540 N N . GLN A 1 73 ? 17.909 -4.874 -8.310 1.00 84.62 73 GLN A N 1
ATOM 541 C CA . GLN A 1 73 ? 17.276 -5.377 -9.526 1.00 84.62 73 GLN A CA 1
ATOM 542 C C . GLN A 1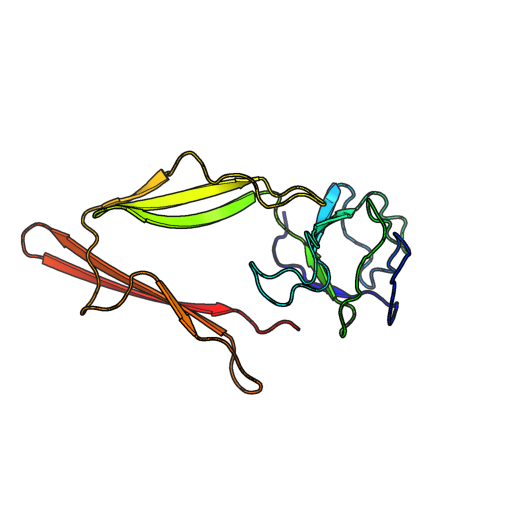 73 ? 15.903 -6.016 -9.275 1.00 84.62 73 GLN A C 1
ATOM 544 O O . GLN A 1 73 ? 15.584 -7.067 -9.827 1.00 84.62 73 GLN A O 1
ATOM 549 N N . ARG A 1 74 ? 15.092 -5.413 -8.396 1.00 81.44 74 ARG A N 1
ATOM 550 C CA . ARG A 1 74 ? 13.792 -5.955 -7.974 1.00 81.44 74 ARG A CA 1
ATOM 551 C C . ARG A 1 74 ? 12.612 -5.146 -8.488 1.00 81.44 74 ARG A C 1
ATOM 553 O O . ARG A 1 74 ? 12.660 -3.916 -8.554 1.00 81.44 74 ARG A O 1
ATOM 560 N N . PHE A 1 75 ? 11.522 -5.858 -8.752 1.00 83.81 75 PHE A N 1
ATOM 561 C CA . PHE A 1 75 ? 10.191 -5.291 -8.933 1.00 83.81 75 PHE A CA 1
ATOM 562 C C . PHE A 1 75 ? 9.156 -6.084 -8.125 1.00 83.81 75 PHE A C 1
ATOM 564 O O . PHE A 1 75 ? 9.366 -7.251 -7.784 1.00 83.81 75 PHE A O 1
ATOM 571 N N . PHE A 1 76 ? 8.013 -5.460 -7.845 1.00 82.69 76 PHE A N 1
ATOM 572 C CA . PHE A 1 76 ? 6.903 -6.090 -7.125 1.00 82.69 76 PHE A CA 1
ATOM 573 C C . PHE A 1 76 ? 5.612 -5.966 -7.906 1.00 82.69 76 PHE A C 1
ATOM 575 O O . PHE A 1 76 ? 5.257 -4.860 -8.303 1.00 82.69 76 PHE A O 1
ATOM 582 N N . ALA A 1 77 ? 4.876 -7.065 -8.058 1.00 83.88 77 ALA A N 1
ATOM 583 C CA . ALA A 1 77 ? 3.512 -6.998 -8.562 1.00 83.88 77 ALA A CA 1
ATOM 584 C C . ALA A 1 77 ? 2.610 -6.270 -7.549 1.00 83.88 77 ALA A C 1
ATOM 586 O O . ALA A 1 77 ? 2.523 -6.650 -6.376 1.00 83.88 77 ALA A O 1
ATOM 587 N N . VAL A 1 78 ? 1.930 -5.228 -8.014 1.00 82.00 78 VAL A N 1
ATOM 588 C CA . VAL A 1 78 ? 1.037 -4.376 -7.229 1.00 82.00 78 VAL A CA 1
ATOM 589 C C . VAL A 1 78 ? -0.404 -4.720 -7.583 1.00 82.00 78 VAL A C 1
ATOM 591 O O . VAL A 1 78 ? -0.741 -4.960 -8.742 1.00 82.00 78 VAL A O 1
ATOM 594 N N . ARG A 1 79 ? -1.280 -4.755 -6.577 1.00 83.88 79 ARG A N 1
ATOM 595 C CA . ARG A 1 79 ? -2.721 -4.870 -6.824 1.00 83.88 79 ARG A CA 1
ATOM 596 C C . ARG A 1 79 ? -3.270 -3.534 -7.338 1.00 83.88 79 ARG A C 1
ATOM 598 O O . ARG A 1 79 ? -2.818 -2.496 -6.865 1.00 83.88 79 ARG A O 1
ATOM 605 N N . PRO A 1 80 ? -4.289 -3.543 -8.210 1.00 86.06 80 PRO A N 1
ATOM 606 C CA . PRO A 1 80 ? -4.935 -2.312 -8.671 1.00 86.06 80 PRO A CA 1
ATOM 607 C C . PRO A 1 80 ? -5.709 -1.575 -7.564 1.00 86.06 80 PRO A C 1
ATOM 609 O O . PRO A 1 80 ? -6.196 -0.476 -7.801 1.00 86.06 80 PRO A O 1
ATOM 612 N N . ASP A 1 81 ? -5.785 -2.137 -6.352 1.00 87.62 81 ASP A N 1
ATOM 613 C CA . ASP A 1 81 ? -6.450 -1.538 -5.200 1.00 87.62 81 ASP A CA 1
ATOM 614 C C . ASP A 1 81 ? -5.493 -1.406 -4.010 1.00 87.62 81 ASP A C 1
ATOM 616 O O . ASP A 1 81 ? -4.955 -2.396 -3.498 1.00 87.62 81 ASP A O 1
ATOM 620 N N . ALA A 1 82 ? -5.341 -0.180 -3.519 1.00 86.25 82 ALA A N 1
ATOM 621 C CA . ALA A 1 82 ? -4.754 0.117 -2.223 1.00 86.25 82 ALA A CA 1
ATOM 622 C C . ALA A 1 82 ? -5.814 -0.049 -1.129 1.00 86.25 82 ALA A C 1
ATOM 624 O O . ALA A 1 82 ? -6.994 0.244 -1.328 1.00 86.25 82 ALA A O 1
ATOM 625 N N . VAL A 1 83 ? -5.388 -0.491 0.053 1.00 89.00 83 VAL A N 1
ATOM 626 C CA . VAL A 1 83 ? -6.260 -0.688 1.216 1.00 89.00 83 VAL A CA 1
ATOM 627 C C . VAL A 1 83 ? -5.775 0.196 2.353 1.00 89.00 83 VAL A C 1
ATOM 629 O O . VAL A 1 83 ? -4.586 0.207 2.660 1.00 89.00 83 VAL A O 1
ATOM 632 N N . ARG A 1 84 ? -6.705 0.892 3.009 1.00 91.00 84 ARG A N 1
ATOM 633 C CA . ARG A 1 84 ? -6.435 1.673 4.218 1.00 91.00 84 ARG A CA 1
ATOM 634 C C . ARG A 1 84 ? -7.384 1.267 5.329 1.00 91.00 84 ARG A C 1
ATOM 636 O O . ARG A 1 84 ? -8.599 1.219 5.128 1.00 91.00 84 ARG A O 1
ATOM 643 N N . PHE A 1 85 ? -6.815 1.042 6.504 1.00 91.94 85 PHE A N 1
ATOM 644 C CA . PHE A 1 85 ? -7.550 0.914 7.755 1.00 91.94 85 PHE A CA 1
ATOM 645 C C . PHE A 1 85 ? -7.467 2.238 8.507 1.00 91.94 85 PHE A C 1
ATOM 647 O O . PHE A 1 85 ? -6.402 2.851 8.567 1.00 91.94 85 PHE A O 1
ATOM 654 N N . SER A 1 86 ? -8.591 2.700 9.040 1.00 93.31 86 SER A N 1
ATOM 655 C CA . SER A 1 86 ? -8.664 3.972 9.758 1.00 93.31 86 SER A CA 1
ATOM 656 C C . SER A 1 86 ? -9.678 3.899 10.883 1.00 93.31 86 SER A C 1
ATOM 658 O O . SER A 1 86 ? -10.699 3.221 10.760 1.00 93.31 86 SER A O 1
ATOM 660 N N . VAL A 1 87 ? -9.419 4.650 11.947 1.00 93.69 87 VAL A N 1
ATOM 661 C CA . VAL A 1 87 ? -10.354 4.825 13.056 1.00 93.69 87 VAL A CA 1
ATOM 662 C C . VAL A 1 87 ? -10.954 6.223 12.992 1.00 93.69 87 VAL A C 1
ATOM 664 O O . VAL A 1 87 ? -10.218 7.204 12.912 1.00 93.69 87 VAL A O 1
ATOM 667 N N . ALA A 1 88 ? -12.282 6.302 13.029 1.00 92.12 88 ALA A N 1
ATOM 668 C CA . ALA A 1 88 ? -13.029 7.547 13.169 1.00 92.12 88 ALA A CA 1
ATOM 669 C C . ALA A 1 88 ? -14.007 7.401 14.341 1.00 92.12 88 ALA A C 1
ATOM 671 O O . ALA A 1 88 ? -14.854 6.503 14.345 1.00 92.12 88 ALA A O 1
ATOM 672 N N . GLY A 1 89 ? -13.858 8.248 15.364 1.00 91.75 89 GLY A N 1
ATOM 673 C CA . GLY A 1 89 ? -14.557 8.066 16.636 1.00 91.75 89 GLY A CA 1
ATOM 674 C C . GLY A 1 89 ? -14.249 6.691 17.239 1.00 91.75 89 GLY A C 1
ATOM 675 O O . GLY A 1 89 ? -13.086 6.346 17.434 1.00 91.75 89 GLY A O 1
ATOM 676 N N . SER A 1 90 ? -15.293 5.899 17.484 1.00 93.38 90 SER A N 1
ATOM 677 C CA . SER A 1 90 ? -15.210 4.530 18.012 1.00 93.38 90 SER A CA 1
ATOM 678 C C . SER A 1 90 ? -15.411 3.445 16.943 1.00 93.38 90 SER A C 1
ATOM 680 O O . SER A 1 90 ? -15.760 2.310 17.275 1.00 93.38 90 SER A O 1
ATOM 682 N N . THR A 1 91 ? -15.223 3.770 15.657 1.00 95.56 91 THR A N 1
ATOM 683 C CA . THR A 1 91 ? -15.405 2.825 14.543 1.00 95.56 91 THR A CA 1
ATOM 684 C C . THR A 1 91 ? -14.108 2.608 13.768 1.00 95.56 91 THR A C 1
ATOM 686 O O . THR A 1 91 ? -13.532 3.550 13.219 1.00 95.56 91 THR A O 1
ATOM 689 N N . LEU A 1 92 ? -13.679 1.348 13.666 1.00 95.62 92 LEU A N 1
ATOM 690 C CA . LEU A 1 92 ? -12.635 0.904 12.743 1.00 95.62 92 LEU A CA 1
ATOM 691 C C . LEU A 1 92 ? -13.268 0.642 11.382 1.00 95.62 92 LEU A C 1
ATOM 693 O O . LEU A 1 92 ? -14.222 -0.128 11.286 1.00 95.62 92 LEU A O 1
ATOM 697 N N . SER A 1 93 ? -12.712 1.230 10.328 1.00 96.75 93 SER A N 1
ATOM 698 C CA . SER A 1 93 ? -13.183 1.034 8.957 1.00 96.75 93 SER A CA 1
ATOM 699 C C . SER A 1 93 ? -12.058 0.627 8.014 1.00 96.75 93 SER A C 1
ATOM 701 O O . SER A 1 93 ? -10.894 0.984 8.214 1.00 96.75 93 SER A O 1
ATOM 703 N N . ARG A 1 94 ? -12.428 -0.081 6.946 1.00 95.81 94 ARG A N 1
ATOM 704 C CA . ARG A 1 94 ? -11.583 -0.368 5.786 1.00 95.81 94 ARG A CA 1
ATOM 705 C C . ARG A 1 94 ? -12.073 0.436 4.591 1.00 95.81 94 ARG A C 1
ATOM 707 O O . ARG A 1 94 ? -13.254 0.426 4.276 1.00 95.81 94 ARG A O 1
ATOM 714 N N . SER A 1 95 ? -11.156 1.088 3.896 1.00 95.12 95 SER A N 1
ATOM 715 C CA . SER A 1 95 ? -11.418 1.799 2.641 1.00 95.12 95 SER A CA 1
ATOM 716 C C . SER A 1 95 ? -10.457 1.315 1.564 1.00 95.12 95 SER A C 1
ATOM 718 O O . SER A 1 95 ? -9.385 0.781 1.870 1.00 95.12 95 SER A O 1
ATOM 720 N N . THR A 1 96 ? -10.850 1.491 0.308 1.00 92.62 96 THR A N 1
ATOM 721 C CA . THR A 1 96 ? -10.020 1.169 -0.852 1.00 92.62 96 THR A CA 1
ATOM 722 C C . THR A 1 96 ? -9.832 2.391 -1.735 1.00 92.62 96 THR A C 1
ATOM 724 O O . THR A 1 96 ? -10.662 3.301 -1.737 1.00 92.62 96 THR A O 1
ATOM 727 N N . ALA A 1 97 ? -8.729 2.406 -2.472 1.00 91.06 97 ALA A N 1
ATOM 728 C CA . ALA A 1 97 ? -8.439 3.398 -3.495 1.00 91.06 97 ALA A CA 1
ATOM 729 C C . ALA A 1 97 ? -7.821 2.708 -4.708 1.00 91.06 97 ALA A C 1
ATOM 731 O O . ALA A 1 97 ? -7.073 1.744 -4.553 1.00 91.06 97 ALA A O 1
ATOM 732 N N . THR A 1 98 ? -8.100 3.217 -5.902 1.00 90.44 98 THR A N 1
ATOM 733 C CA . THR A 1 98 ? -7.502 2.692 -7.130 1.00 90.44 98 THR A CA 1
ATOM 734 C C . THR A 1 98 ? -6.028 3.076 -7.216 1.00 90.44 98 THR A C 1
ATOM 736 O O . THR A 1 98 ? -5.636 4.207 -6.908 1.00 90.44 98 THR A O 1
ATOM 739 N N . VAL A 1 99 ? -5.213 2.130 -7.666 1.00 87.25 99 VAL A N 1
ATOM 740 C CA . VAL A 1 99 ? -3.808 2.316 -8.016 1.00 87.25 99 VAL A CA 1
ATOM 741 C C . VAL A 1 99 ? -3.700 2.240 -9.531 1.00 87.25 99 VAL A C 1
ATOM 743 O O . VAL A 1 99 ? -4.058 1.231 -10.130 1.00 87.25 99 VAL A O 1
ATOM 746 N N . ASN A 1 100 ? -3.180 3.301 -10.141 1.00 87.94 100 ASN A N 1
ATOM 747 C CA . ASN A 1 100 ? -2.921 3.361 -11.575 1.00 87.94 100 ASN A CA 1
ATOM 748 C C . ASN A 1 100 ? -1.424 3.528 -11.828 1.00 87.94 100 ASN A C 1
ATOM 750 O O . ASN A 1 100 ? -0.700 4.106 -11.011 1.00 87.94 100 ASN A O 1
ATOM 754 N N . ALA A 1 101 ? -0.960 3.047 -12.978 1.00 88.06 101 ALA A N 1
ATOM 755 C CA . ALA A 1 101 ? 0.411 3.277 -13.396 1.00 88.06 101 ALA A CA 1
ATOM 756 C C . ALA A 1 101 ? 0.667 4.785 -13.574 1.00 88.06 101 ALA A C 1
ATOM 758 O O . ALA A 1 101 ? -0.128 5.492 -14.185 1.00 88.06 101 ALA A O 1
ATOM 759 N N . GLY A 1 102 ? 1.756 5.292 -12.994 1.00 83.88 102 GLY A N 1
ATOM 760 C CA . GLY A 1 102 ? 2.224 6.674 -13.188 1.00 83.88 102 GLY A CA 1
ATOM 761 C C . GLY A 1 102 ? 1.430 7.750 -12.461 1.00 83.88 102 GLY A C 1
ATOM 762 O O . GLY A 1 102 ? 1.902 8.879 -12.363 1.00 83.88 102 GLY A O 1
ATOM 763 N N . ALA A 1 103 ? 0.283 7.405 -11.883 1.00 84.19 103 ALA A N 1
ATOM 764 C CA . ALA A 1 103 ? -0.525 8.320 -11.097 1.00 84.19 103 ALA A CA 1
ATOM 765 C C . ALA A 1 103 ? -0.266 8.150 -9.589 1.00 84.19 103 ALA A C 1
ATOM 767 O O . ALA A 1 103 ? 0.166 7.075 -9.145 1.00 84.19 103 ALA A O 1
ATOM 768 N N . PRO A 1 104 ? -0.543 9.187 -8.779 1.00 81.25 104 PRO A N 1
ATOM 769 C CA . PRO A 1 104 ? -0.733 9.030 -7.342 1.00 81.25 104 PRO A CA 1
ATOM 770 C C . PRO A 1 104 ? -1.848 8.022 -7.033 1.00 81.25 104 PRO A C 1
ATOM 772 O O . PRO A 1 104 ? -2.752 7.808 -7.843 1.00 81.25 104 PRO A O 1
ATOM 775 N N . VAL A 1 105 ? -1.806 7.429 -5.837 1.00 84.12 105 VAL A N 1
ATOM 776 C CA . VAL A 1 105 ? -2.923 6.616 -5.334 1.00 84.12 105 VAL A CA 1
ATOM 777 C C . VAL A 1 105 ? -4.177 7.488 -5.288 1.00 84.12 105 VAL A C 1
ATOM 779 O O . VAL A 1 105 ? -4.121 8.632 -4.832 1.00 84.12 105 VAL A O 1
ATOM 782 N N . GLY A 1 106 ? -5.298 6.954 -5.777 1.00 85.75 106 GLY A N 1
ATOM 783 C CA . GLY A 1 106 ? -6.572 7.665 -5.772 1.00 85.75 106 GLY A CA 1
ATOM 784 C C . GLY A 1 106 ? -7.062 8.012 -4.362 1.00 85.75 106 GLY A C 1
ATOM 785 O O . GLY A 1 106 ? -6.510 7.585 -3.346 1.00 85.75 106 GLY A O 1
ATOM 786 N N . ALA A 1 107 ? -8.150 8.775 -4.286 1.00 89.06 107 ALA A N 1
ATOM 787 C CA . ALA A 1 107 ? -8.783 9.062 -3.006 1.00 89.06 107 ALA A CA 1
ATOM 788 C C . ALA A 1 107 ? -9.388 7.785 -2.398 1.00 89.06 107 ALA A C 1
ATOM 790 O O . ALA A 1 107 ? -10.077 7.017 -3.068 1.00 89.06 107 ALA A O 1
ATOM 791 N N . PHE A 1 108 ? -9.162 7.583 -1.102 1.00 90.94 108 PHE A N 1
ATOM 792 C CA . PHE A 1 108 ? -9.826 6.528 -0.344 1.00 90.94 108 PHE A CA 1
ATOM 793 C C . PHE A 1 108 ? -11.271 6.931 -0.050 1.00 90.94 108 PHE A C 1
ATOM 795 O O . PHE A 1 108 ? -11.508 7.847 0.741 1.00 90.94 108 PHE A O 1
ATOM 802 N N . GLY A 1 109 ? -12.220 6.225 -0.661 1.00 86.81 109 GLY A N 1
ATOM 803 C CA . GLY A 1 109 ? -13.657 6.446 -0.491 1.00 86.81 109 GLY A CA 1
ATOM 804 C C . GLY A 1 109 ? -14.374 5.275 0.182 1.00 86.81 109 GLY A C 1
ATOM 805 O O . GLY A 1 109 ? -13.784 4.221 0.423 1.00 86.81 109 GLY A O 1
ATOM 806 N N . ASN A 1 110 ? -15.666 5.472 0.461 1.00 88.31 110 ASN A N 1
ATOM 807 C CA . ASN A 1 110 ? -16.617 4.437 0.892 1.00 88.31 110 ASN A CA 1
ATOM 808 C C . ASN A 1 110 ? -16.128 3.557 2.066 1.00 88.31 110 ASN A C 1
ATOM 810 O O . ASN A 1 110 ? -16.024 2.335 1.907 1.00 88.31 110 ASN A O 1
ATOM 814 N N . PRO A 1 111 ? -15.813 4.145 3.239 1.00 93.75 111 PRO A N 1
ATOM 815 C CA . PRO A 1 111 ? -15.336 3.385 4.390 1.00 93.75 111 PRO A CA 1
ATOM 816 C C . PRO A 1 111 ? -16.357 2.319 4.811 1.00 93.75 111 PRO A C 1
ATOM 818 O O . PRO A 1 111 ? -17.501 2.626 5.135 1.00 93.75 111 PRO A O 1
ATOM 821 N N . GLN A 1 112 ? -15.921 1.061 4.813 1.00 96.44 112 GLN A N 1
ATOM 822 C CA . GLN A 1 112 ? -16.690 -0.087 5.278 1.00 96.44 112 GLN A CA 1
ATOM 823 C C . GLN A 1 112 ? -16.383 -0.327 6.761 1.00 96.44 112 GLN A C 1
ATOM 825 O O . GLN A 1 112 ? -15.215 -0.582 7.085 1.00 96.44 112 GLN A O 1
ATOM 830 N N . PRO A 1 113 ? -17.373 -0.252 7.666 1.00 96.19 113 PRO A N 1
ATOM 831 C CA . PRO A 1 113 ? -17.146 -0.496 9.085 1.00 96.19 113 PRO A CA 1
ATOM 832 C C . PRO A 1 113 ? -16.757 -1.963 9.321 1.00 96.19 113 PRO A C 1
ATOM 834 O O . PRO A 1 113 ? -17.377 -2.876 8.783 1.00 96.19 113 PRO A O 1
ATOM 837 N N . LEU A 1 114 ? -15.724 -2.182 10.135 1.00 94.81 114 LEU A N 1
ATOM 838 C CA . LEU A 1 114 ? -15.234 -3.506 10.535 1.00 94.81 114 LEU A CA 1
ATOM 839 C C . LEU A 1 114 ? -15.487 -3.801 12.013 1.00 94.81 114 LEU A C 1
ATOM 841 O O . LEU A 1 114 ? -15.780 -4.938 12.370 1.00 94.81 114 LEU A O 1
ATOM 845 N N . ALA A 1 115 ? -15.350 -2.789 12.871 1.00 93.31 115 ALA A N 1
ATOM 846 C CA . ALA A 1 115 ? -15.609 -2.906 14.300 1.00 93.31 115 ALA A CA 1
ATOM 847 C C . ALA A 1 115 ? -16.133 -1.581 14.861 1.00 93.31 115 ALA A C 1
ATOM 849 O O . ALA A 1 115 ? -15.772 -0.508 14.374 1.00 93.31 115 ALA A O 1
ATOM 850 N N . GLN A 1 116 ? -16.961 -1.671 15.898 1.00 94.12 116 GLN A N 1
ATOM 851 C CA . GLN A 1 116 ? -17.532 -0.539 16.629 1.00 94.12 116 GLN A CA 1
ATOM 852 C C . GLN A 1 116 ? -17.190 -0.647 18.115 1.00 94.12 116 GLN A C 1
ATOM 854 O O . GLN A 1 116 ? -16.837 -1.724 18.597 1.00 94.12 116 GLN A O 1
ATOM 859 N N . ASN A 1 117 ? -17.355 0.459 18.842 1.00 93.81 117 ASN A N 1
ATOM 860 C CA . ASN A 1 117 ? -16.991 0.584 20.256 1.00 93.81 117 ASN A CA 1
ATOM 861 C C . ASN A 1 117 ? -15.504 0.307 20.504 1.00 93.81 117 ASN A C 1
ATOM 863 O O . ASN A 1 117 ? -15.126 -0.239 21.543 1.00 93.81 117 ASN A O 1
ATOM 867 N N . ILE A 1 118 ? -14.667 0.664 19.526 1.00 93.81 118 ILE A N 1
ATOM 868 C CA . ILE A 1 118 ? -13.226 0.572 19.694 1.00 93.81 118 ILE A CA 1
ATOM 869 C C . ILE A 1 118 ? -12.717 1.739 20.535 1.00 93.81 118 ILE A C 1
ATOM 871 O O . ILE A 1 118 ? -13.144 2.883 20.364 1.00 93.81 118 ILE A O 1
ATOM 875 N N . VAL A 1 119 ? -11.792 1.430 21.433 1.00 91.56 119 VAL A N 1
ATOM 876 C CA . VAL A 1 119 ? -11.073 2.389 22.270 1.00 91.56 119 VAL A CA 1
ATOM 877 C C . VAL A 1 119 ? -9.571 2.096 22.205 1.00 91.56 119 VAL A C 1
ATOM 879 O O . VAL A 1 119 ? -9.182 0.961 21.900 1.00 91.56 119 VAL A O 1
ATOM 882 N N . PRO A 1 120 ? -8.700 3.083 22.472 1.00 89.94 120 PRO A N 1
ATOM 883 C CA . PRO A 1 120 ? -7.265 2.844 22.550 1.00 89.94 120 PRO A CA 1
ATOM 884 C C . PRO A 1 120 ? -6.950 1.806 23.634 1.00 89.94 120 PRO A C 1
ATOM 886 O O . PRO A 1 120 ? -7.381 1.942 24.779 1.00 89.94 120 PRO A O 1
ATOM 889 N N . SER A 1 121 ? -6.186 0.769 23.288 1.00 86.94 121 SER A N 1
ATOM 890 C CA . SER A 1 121 ? -5.749 -0.234 24.265 1.00 86.94 121 SER A CA 1
ATOM 891 C C . SER A 1 121 ? -4.621 0.351 25.112 1.00 86.94 121 SER A C 1
ATOM 893 O O . SER A 1 121 ? -3.567 0.677 24.573 1.00 86.94 121 SER A O 1
ATOM 895 N N . ASN A 1 122 ? -4.804 0.447 26.432 1.00 82.00 122 ASN A N 1
ATOM 896 C CA . ASN A 1 122 ? -3.761 0.857 27.388 1.00 82.00 122 ASN A CA 1
ATOM 897 C C . ASN A 1 122 ? -3.050 2.182 27.034 1.00 82.00 122 ASN A C 1
ATOM 899 O O . ASN A 1 122 ? -1.844 2.311 27.224 1.00 82.00 122 ASN A O 1
ATOM 903 N N . GLY A 1 123 ? -3.777 3.155 26.474 1.00 79.19 123 GLY A N 1
ATOM 904 C CA . GLY A 1 123 ? -3.209 4.450 26.076 1.00 79.19 123 GLY A CA 1
ATOM 905 C C . GLY A 1 123 ? -2.291 4.408 24.845 1.00 79.19 123 GLY A C 1
ATOM 906 O O . GLY A 1 123 ? -1.639 5.405 24.544 1.00 79.19 123 GLY A O 1
ATOM 907 N N . LEU A 1 124 ? -2.236 3.286 24.121 1.00 83.62 124 LEU A N 1
ATOM 908 C CA . LEU A 1 124 ? -1.461 3.155 22.888 1.00 83.62 124 LEU A CA 1
ATOM 909 C C . LEU A 1 124 ? -2.241 3.685 21.672 1.00 83.62 124 LEU A C 1
ATOM 911 O O . LEU A 1 124 ? -3.463 3.521 21.612 1.00 83.62 124 LEU A O 1
ATOM 915 N N . PRO A 1 125 ? -1.561 4.265 20.664 1.00 87.88 125 PRO A N 1
ATOM 916 C CA . PRO A 1 125 ? -2.185 4.574 19.381 1.00 87.88 125 PRO A CA 1
ATOM 917 C C . PRO A 1 125 ? -2.759 3.321 18.705 1.00 87.88 125 PRO A C 1
ATOM 919 O O . PRO A 1 125 ? -2.204 2.231 18.833 1.00 87.88 125 PRO A O 1
ATOM 922 N N . TYR A 1 126 ? -3.823 3.492 17.912 1.00 92.25 126 TYR A N 1
ATOM 923 C CA . TYR A 1 126 ? -4.466 2.387 17.185 1.00 92.25 126 TYR A CA 1
ATOM 924 C C . TYR A 1 126 ? -3.520 1.632 16.247 1.00 92.25 126 TYR A C 1
ATOM 926 O O . TYR A 1 126 ? -3.627 0.415 16.082 1.00 92.25 126 TYR A O 1
ATOM 934 N N . PHE A 1 127 ? -2.600 2.377 15.636 1.00 91.69 127 PHE A N 1
ATOM 935 C CA . PHE A 1 127 ? -1.587 1.875 14.724 1.00 91.69 127 PHE A CA 1
ATOM 936 C C . PHE A 1 127 ? -0.255 2.535 15.064 1.00 91.69 12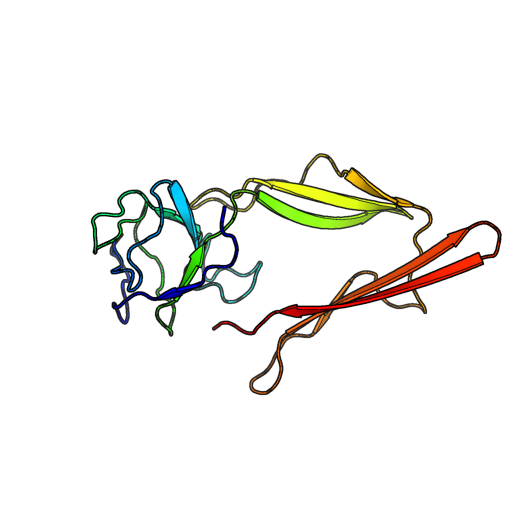7 PHE A C 1
ATOM 938 O O . PHE A 1 127 ? -0.187 3.759 15.195 1.00 91.69 127 PHE A O 1
ATOM 945 N N . THR A 1 128 ? 0.803 1.742 15.162 1.00 90.69 128 THR A N 1
ATOM 946 C CA . THR A 1 128 ? 2.176 2.228 15.304 1.00 90.69 128 THR A CA 1
ATOM 947 C C . THR A 1 128 ? 3.056 1.576 14.246 1.00 90.69 128 THR A C 1
ATOM 949 O O . THR A 1 128 ? 2.808 0.450 13.813 1.00 90.69 128 THR A O 1
ATOM 952 N N . TYR A 1 129 ? 4.070 2.308 13.790 1.00 87.69 129 TYR A N 1
ATOM 953 C CA . TYR A 1 129 ? 5.073 1.802 12.863 1.00 87.69 129 TYR A CA 1
ATOM 954 C C . TYR A 1 129 ? 6.443 1.901 13.516 1.00 87.69 129 TYR A C 1
ATOM 956 O O . TYR A 1 129 ? 6.875 2.982 13.916 1.00 87.69 129 TYR A O 1
ATOM 964 N N . THR A 1 130 ? 7.122 0.768 13.611 1.00 88.12 130 THR A N 1
ATOM 965 C CA . THR A 1 130 ? 8.519 0.691 14.017 1.00 88.12 130 THR A CA 1
ATOM 966 C C . THR A 1 130 ? 9.351 0.406 12.770 1.00 88.12 130 THR A C 1
ATOM 968 O O . THR A 1 130 ? 9.243 -0.689 12.208 1.00 88.12 130 THR A O 1
ATOM 971 N N . PRO A 1 131 ? 10.171 1.368 12.309 1.00 83.06 131 PRO A N 1
ATOM 972 C CA . PRO A 1 131 ? 11.062 1.151 11.180 1.00 83.06 131 PRO A CA 1
ATOM 973 C C . PRO A 1 131 ? 12.009 -0.026 11.427 1.00 83.06 131 PRO A C 1
ATOM 975 O O . PRO A 1 131 ? 12.485 -0.245 12.542 1.00 83.06 131 PRO A O 1
ATOM 978 N N . GLY A 1 132 ? 12.292 -0.776 10.365 1.00 77.75 132 GLY A N 1
ATOM 979 C CA . GLY A 1 132 ? 13.300 -1.826 10.392 1.00 77.75 132 GLY A CA 1
ATOM 980 C C . GLY A 1 132 ? 14.708 -1.238 10.384 1.00 77.75 132 GLY A C 1
ATOM 981 O O . GLY A 1 132 ? 14.916 -0.063 10.091 1.00 77.75 132 GLY A O 1
ATOM 982 N N . ASN A 1 133 ? 15.695 -2.081 10.660 1.00 78.94 133 ASN A N 1
ATOM 983 C CA . ASN A 1 133 ? 17.110 -1.739 10.549 1.00 78.94 133 ASN A CA 1
ATOM 984 C C . ASN A 1 133 ? 17.889 -2.908 9.922 1.00 78.94 133 ASN A C 1
ATOM 986 O O . ASN A 1 133 ? 17.298 -3.878 9.449 1.00 78.94 133 ASN A O 1
ATOM 990 N N . SER A 1 134 ? 19.220 -2.831 9.918 1.00 74.12 134 SER A N 1
ATOM 991 C CA . SER A 1 134 ? 20.091 -3.864 9.336 1.00 74.12 134 SER A CA 1
ATOM 992 C C . SER A 1 134 ? 19.941 -5.253 9.971 1.00 74.12 134 SER A C 1
ATOM 994 O O . SER A 1 134 ? 20.352 -6.241 9.373 1.00 74.12 134 SER A O 1
ATOM 996 N N . THR A 1 135 ? 19.348 -5.345 11.164 1.00 78.31 135 THR A N 1
ATOM 997 C CA . THR A 1 135 ? 19.212 -6.589 11.941 1.00 78.31 135 THR A CA 1
ATOM 998 C C . THR A 1 135 ? 17.765 -6.978 12.241 1.00 78.31 135 THR A C 1
ATOM 1000 O O . THR A 1 135 ? 17.529 -8.068 12.762 1.00 78.31 135 THR A O 1
ATOM 1003 N N . ARG A 1 136 ? 16.778 -6.119 11.939 1.00 80.06 136 ARG A N 1
ATOM 1004 C CA . ARG A 1 136 ? 15.355 -6.365 12.229 1.00 80.06 136 ARG A CA 1
ATOM 1005 C C . ARG A 1 136 ? 14.442 -5.826 11.133 1.00 80.06 136 ARG A C 1
ATOM 1007 O O . ARG A 1 136 ? 14.674 -4.750 10.590 1.00 80.06 136 ARG A O 1
ATOM 1014 N N . ASN A 1 137 ? 13.368 -6.563 10.865 1.00 80.56 137 ASN A N 1
ATOM 1015 C CA . ASN A 1 137 ? 12.283 -6.127 9.989 1.00 80.56 137 ASN A CA 1
ATOM 1016 C C . ASN A 1 137 ? 11.548 -4.914 10.568 1.00 80.56 137 ASN A C 1
ATOM 1018 O O . ASN A 1 137 ? 11.539 -4.708 11.783 1.00 80.56 137 ASN A O 1
ATOM 1022 N N . SER A 1 138 ? 10.897 -4.153 9.693 1.00 84.12 138 SER A N 1
ATOM 1023 C CA . SER A 1 138 ? 9.910 -3.171 10.130 1.00 84.12 138 SER A CA 1
ATOM 1024 C C . SER A 1 138 ? 8.665 -3.876 10.671 1.00 84.12 138 SER A C 1
ATOM 1026 O O . SER A 1 138 ? 8.335 -5.000 10.278 1.00 84.12 138 SER A O 1
ATOM 1028 N N . VAL A 1 139 ? 7.971 -3.224 11.598 1.00 89.75 139 VAL A N 1
ATOM 1029 C CA . VAL A 1 139 ? 6.772 -3.765 12.243 1.00 89.75 139 VAL A CA 1
ATOM 1030 C C . VAL A 1 139 ? 5.675 -2.716 12.213 1.00 89.75 139 VAL A C 1
ATOM 1032 O O . VAL A 1 139 ? 5.900 -1.557 12.554 1.00 89.75 139 VAL A O 1
ATOM 1035 N N . VAL A 1 140 ? 4.480 -3.131 11.804 1.00 90.50 140 VAL A N 1
ATOM 1036 C CA . VAL A 1 140 ? 3.247 -2.390 12.068 1.00 90.50 140 VAL A CA 1
ATOM 1037 C C . VAL A 1 140 ? 2.527 -3.094 13.200 1.00 90.50 140 VAL A C 1
ATOM 1039 O O . VAL A 1 140 ? 2.175 -4.269 13.067 1.00 90.50 140 VAL A O 1
ATOM 1042 N N . SER A 1 141 ? 2.281 -2.376 14.287 1.00 92.31 141 SER A N 1
ATOM 1043 C CA . SER A 1 141 ? 1.529 -2.902 15.418 1.00 92.31 141 SER A CA 1
ATOM 1044 C C . SER A 1 141 ? 0.144 -2.262 15.461 1.00 92.31 141 SER A C 1
ATOM 1046 O O . SER A 1 141 ? -0.027 -1.058 15.264 1.00 92.31 141 SER A O 1
ATOM 1048 N N . ILE A 1 142 ? -0.866 -3.103 15.658 1.00 92.75 142 ILE A N 1
ATOM 1049 C CA . ILE A 1 142 ? -2.284 -2.750 15.686 1.00 92.75 142 ILE A CA 1
ATOM 1050 C C . ILE A 1 142 ? -2.783 -3.021 17.101 1.00 92.75 142 ILE A C 1
ATOM 1052 O O . ILE A 1 142 ? -2.670 -4.151 17.588 1.00 92.75 142 ILE A O 1
ATOM 1056 N N . HIS A 1 143 ? -3.320 -1.994 17.755 1.00 93.56 143 HIS A N 1
ATOM 1057 C CA . HIS A 1 143 ? -3.721 -2.041 19.159 1.00 93.56 143 HIS A CA 1
ATOM 1058 C C . HIS A 1 143 ? -5.077 -1.371 19.347 1.00 93.56 143 HIS A C 1
ATOM 1060 O O . HIS A 1 143 ? -5.215 -0.168 19.161 1.00 93.56 143 HIS A O 1
ATOM 1066 N N . PHE A 1 144 ? -6.088 -2.117 19.763 1.00 93.81 144 PHE A N 1
ATOM 1067 C CA . PHE A 1 144 ? -7.349 -1.519 20.199 1.00 93.81 144 PHE A CA 1
ATOM 1068 C C . PHE A 1 144 ? -8.038 -2.441 21.186 1.00 93.81 144 PHE A C 1
ATOM 1070 O O . PHE A 1 144 ? -7.761 -3.635 21.217 1.00 93.81 144 PHE A O 1
ATOM 1077 N N . ALA A 1 145 ? -8.949 -1.899 21.976 1.00 93.25 145 ALA A N 1
ATOM 1078 C CA . ALA A 1 145 ? -9.878 -2.704 22.744 1.00 93.25 145 ALA A CA 1
ATOM 1079 C C . ALA A 1 145 ? -11.300 -2.474 22.240 1.00 93.25 145 ALA A C 1
ATOM 1081 O O . ALA A 1 145 ? -11.611 -1.398 21.733 1.00 93.25 145 ALA A O 1
ATOM 1082 N N . ILE A 1 146 ? -12.157 -3.481 22.366 1.00 93.81 146 ILE A N 1
ATOM 1083 C CA . ILE A 1 146 ? -13.603 -3.327 22.202 1.00 93.81 146 ILE A CA 1
ATOM 1084 C C . ILE A 1 146 ? -14.194 -3.280 23.606 1.00 93.81 146 ILE A C 1
ATOM 1086 O O . ILE A 1 146 ? -14.052 -4.248 24.355 1.00 93.81 146 ILE A O 1
ATOM 1090 N N . ALA A 1 147 ? -14.831 -2.161 23.953 1.00 90.75 147 ALA A N 1
ATOM 1091 C CA . ALA A 1 147 ? -15.452 -1.956 25.258 1.00 90.75 147 ALA A CA 1
ATOM 1092 C C . ALA A 1 147 ? -16.976 -1.888 25.116 1.00 90.75 147 ALA A C 1
ATOM 1094 O O . ALA A 1 147 ? -17.506 -1.007 24.434 1.00 90.75 147 ALA A O 1
ATOM 1095 N N . ARG A 1 148 ? -17.702 -2.818 25.743 1.00 91.38 148 ARG A N 1
ATOM 1096 C CA . ARG A 1 148 ? -19.171 -2.865 25.685 1.00 91.38 148 ARG A CA 1
ATOM 1097 C C . ARG A 1 148 ? -19.734 -3.520 26.940 1.00 91.38 148 ARG A C 1
ATOM 1099 O O . ARG A 1 148 ? -19.230 -4.542 27.374 1.00 91.38 148 ARG A O 1
ATOM 1106 N N . ASN A 1 149 ? -20.806 -2.953 27.496 1.00 91.69 149 ASN A N 1
ATOM 1107 C CA . ASN A 1 149 ? -21.524 -3.509 28.653 1.00 91.69 149 ASN A CA 1
ATOM 1108 C C . ASN A 1 149 ? -20.623 -3.812 29.871 1.00 91.69 149 ASN A C 1
ATOM 1110 O O . ASN A 1 149 ? -20.850 -4.780 30.584 1.00 91.69 149 ASN A O 1
ATOM 1114 N N . GLY A 1 150 ? -19.590 -2.995 30.101 1.00 88.88 150 GLY A N 1
ATOM 1115 C CA . GLY A 1 150 ? -18.630 -3.198 31.193 1.00 88.88 150 GLY A CA 1
ATOM 1116 C C . GLY A 1 150 ? -17.537 -4.236 30.909 1.00 88.88 150 GLY A C 1
ATOM 1117 O O . GLY A 1 150 ? -16.609 -4.357 31.701 1.00 88.88 150 GLY A O 1
ATOM 1118 N N . GLU A 1 151 ? -17.587 -4.931 29.771 1.00 92.06 151 GLU A N 1
ATOM 1119 C CA . GLU A 1 151 ? -16.542 -5.852 29.328 1.00 92.06 151 GLU A CA 1
ATOM 1120 C C . GLU A 1 151 ? -15.564 -5.156 28.380 1.00 92.06 151 GLU A C 1
ATOM 1122 O O . GLU A 1 151 ? -15.942 -4.286 27.591 1.00 92.06 151 GLU A O 1
ATOM 1127 N N . THR A 1 152 ? -14.291 -5.545 28.454 1.00 91.50 152 THR A N 1
ATOM 1128 C CA . THR A 1 152 ? -13.228 -5.031 27.583 1.00 91.50 152 THR A CA 1
ATOM 1129 C C . THR A 1 152 ? -12.415 -6.185 27.018 1.00 91.50 152 THR A C 1
ATOM 1131 O O . THR A 1 152 ? -11.801 -6.945 27.767 1.00 91.50 152 THR A O 1
ATOM 1134 N N . VAL A 1 153 ? -12.380 -6.294 25.690 1.00 91.94 153 VAL A N 1
ATOM 1135 C CA . VAL A 1 153 ? -11.554 -7.274 24.973 1.00 91.94 153 VAL A CA 1
ATOM 1136 C C . VAL A 1 153 ? -10.424 -6.545 24.269 1.00 91.94 153 VAL A C 1
ATOM 1138 O O . VAL A 1 153 ? -10.674 -5.699 23.413 1.00 91.94 153 VAL A O 1
ATOM 1141 N N . ASN A 1 154 ? -9.184 -6.888 24.609 1.00 91.88 154 ASN A N 1
ATOM 1142 C CA . ASN A 1 154 ? -7.998 -6.289 24.006 1.00 91.88 154 ASN A CA 1
ATOM 1143 C C . ASN A 1 154 ? -7.587 -7.052 22.744 1.00 91.88 154 ASN A C 1
ATOM 1145 O O . ASN A 1 154 ? -7.451 -8.276 22.755 1.00 91.88 154 ASN A O 1
ATOM 1149 N N . PHE A 1 155 ? -7.337 -6.313 21.670 1.00 91.19 155 PHE A N 1
ATOM 1150 C CA . PHE A 1 155 ? -6.751 -6.804 20.436 1.00 91.19 155 PHE A CA 1
ATOM 1151 C C . PHE A 1 155 ? -5.356 -6.214 20.266 1.00 91.19 155 PHE A C 1
ATOM 1153 O O . PHE A 1 155 ? -5.165 -4.995 20.235 1.00 91.19 155 PHE A O 1
ATOM 1160 N N . HIS A 1 156 ? -4.386 -7.104 20.104 1.00 93.00 156 HIS A N 1
ATOM 1161 C CA . HIS A 1 156 ? -3.023 -6.745 19.772 1.00 93.00 156 HIS A CA 1
ATOM 1162 C C . HIS A 1 156 ? -2.514 -7.654 18.660 1.00 93.00 156 HIS A C 1
ATOM 1164 O O . HIS A 1 156 ? -2.561 -8.883 18.770 1.00 93.00 156 HIS A O 1
ATOM 1170 N N . LYS A 1 157 ? -2.032 -7.044 17.578 1.00 92.38 157 LYS A N 1
ATOM 1171 C CA . LYS A 1 157 ? -1.433 -7.769 16.465 1.00 92.38 157 LYS A CA 1
ATOM 1172 C C . LYS A 1 157 ? -0.235 -7.018 15.925 1.00 92.38 157 LYS A C 1
ATOM 1174 O O . LYS A 1 157 ? -0.348 -5.858 15.549 1.00 92.38 157 LYS A O 1
ATOM 1179 N N . GLU A 1 158 ? 0.869 -7.733 15.785 1.00 92.62 158 GLU A N 1
ATOM 1180 C CA . GLU A 1 158 ? 2.032 -7.256 15.051 1.00 92.62 158 GLU A CA 1
ATOM 1181 C C . GLU A 1 158 ? 2.076 -7.885 13.661 1.00 92.62 158 GLU A C 1
ATOM 1183 O O . GLU A 1 158 ? 1.846 -9.089 13.477 1.00 92.62 158 GLU A O 1
ATOM 1188 N N . VAL A 1 159 ? 2.358 -7.045 12.673 1.00 89.62 159 VAL A N 1
ATOM 1189 C CA . VAL A 1 159 ? 2.562 -7.427 11.282 1.00 89.62 159 VAL A CA 1
ATOM 1190 C C . VAL A 1 159 ? 3.989 -7.057 10.919 1.00 89.62 159 VAL A C 1
ATOM 1192 O O . VAL A 1 159 ? 4.337 -5.881 10.824 1.00 89.62 159 VAL A O 1
ATOM 1195 N N . GLN A 1 160 ? 4.826 -8.072 10.714 1.00 86.19 160 GLN A N 1
ATOM 1196 C CA . GLN A 1 160 ? 6.182 -7.857 10.230 1.00 86.19 160 GLN A CA 1
ATOM 1197 C C . GLN A 1 160 ? 6.148 -7.517 8.744 1.00 86.19 160 GLN A C 1
ATOM 1199 O O . GLN A 1 160 ? 5.661 -8.298 7.921 1.00 86.19 160 GLN A O 1
ATOM 1204 N N . ILE A 1 161 ? 6.709 -6.366 8.405 1.00 77.38 161 ILE A N 1
ATOM 1205 C CA . ILE A 1 161 ? 6.974 -5.972 7.032 1.00 77.38 161 ILE A CA 1
ATOM 1206 C C . ILE A 1 161 ? 8.411 -6.393 6.750 1.00 77.38 161 ILE A C 1
ATOM 1208 O O . ILE A 1 161 ? 9.360 -5.920 7.377 1.00 77.38 161 ILE A O 1
ATOM 1212 N N . ARG A 1 162 ? 8.582 -7.346 5.829 1.00 65.12 162 ARG A N 1
ATOM 1213 C CA . ARG A 1 162 ? 9.925 -7.739 5.400 1.00 65.12 162 ARG A CA 1
ATOM 1214 C C . ARG A 1 162 ? 10.613 -6.498 4.851 1.00 65.12 162 ARG A C 1
ATOM 1216 O O . ARG A 1 162 ? 10.076 -5.864 3.945 1.00 65.12 162 ARG A O 1
ATOM 1223 N N . ASN A 1 163 ? 11.795 -6.185 5.380 1.00 52.16 163 ASN A N 1
ATOM 1224 C CA . ASN A 1 163 ? 12.682 -5.247 4.712 1.00 52.16 163 ASN A CA 1
ATOM 1225 C C . ASN A 1 163 ? 13.024 -5.878 3.367 1.00 52.16 163 ASN A C 1
ATOM 1227 O O . ASN A 1 163 ? 13.782 -6.847 3.302 1.00 52.16 163 ASN A O 1
ATOM 1231 N N . VAL A 1 164 ? 12.417 -5.372 2.301 1.00 50.53 164 VAL A N 1
ATOM 1232 C CA . VAL A 1 164 ? 12.827 -5.720 0.950 1.00 50.53 164 VAL A CA 1
ATOM 1233 C C . VAL A 1 164 ? 13.427 -4.457 0.346 1.00 50.53 164 VAL A C 1
ATOM 1235 O O . VAL A 1 164 ? 12.671 -3.590 -0.083 1.00 50.53 164 VAL A O 1
ATOM 1238 N N . PRO A 1 165 ? 14.764 -4.321 0.394 1.00 44.78 165 PRO A N 1
ATOM 1239 C CA . PRO A 1 165 ? 15.488 -3.327 -0.388 1.00 44.78 165 PRO A CA 1
ATOM 1240 C C . PRO A 1 165 ? 15.233 -3.486 -1.891 1.00 44.78 165 PRO A C 1
ATOM 1242 O O . PRO A 1 165 ? 15.025 -4.651 -2.318 1.00 44.78 165 PRO A O 1
#

Sequence (165 aa):
TMAGVFGQYTEAHPSGGATITDRAAWLPIGTLVSIYNTEWAIFNNGSRTYSVTSNGANPMTLDRNIGAPSPYQRFFAVRPDAVRFSVAGSTLSRSTATVNAGAPVGAFGNPQPLAQNIVPSNGLPYFTYTPGNSTRNSVVSIHFAIARNGETVNFHKEVQIRNVP

Secondary structure (DSSP, 8-state):
-----EEEBS-S--TT-SEE-BTT--PPTT-EEEE-BSSSS-BTTS--EEEEEE--SS-EEESS--SS--TT-EEEEE-SEEEEEEEETTEEEEEEEE--TTSPPPP-EEEEEEEESEE-GGG--SEEEE--BTTB-EEEEEEEEEEETTEEEEEEEEEEE----